Protein AF-A0A535V8H4-F1 (afdb_monomer)

Radius of gyration: 12.46 Å; Cα contacts (8 Å, |Δi|>4): 77; chains: 1; bounding box: 28×20×34 Å

Foldseek 3Di:
DDPVCVPQQLSVLCLLQVPQPLVDNVLSVLSSQQSSLCSVCVPDDLCVSLVDPVSSVVVVVSCVDPSPDPCSRCVSVD

Mean predicted aligned error: 3.36 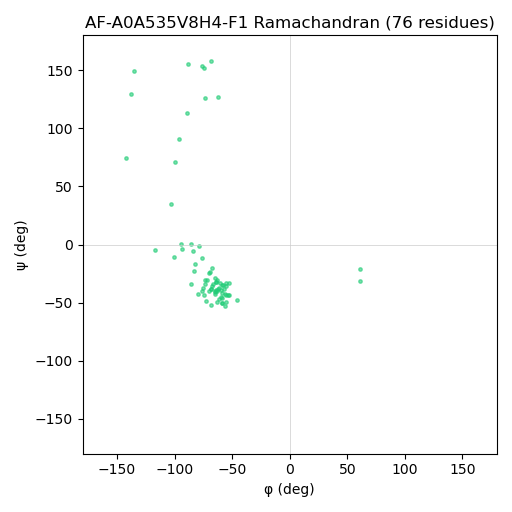Å

pLDDT: mean 91.8, std 5.62, range [67.25, 96.56]

Sequence (78 aa):
MNTQDVLDPKSWAERTCGSVQLHARRRTRRAVKAATHLAENPLGSLPAQMHTWKETKAWYRWLDEPDITFAALMQPHL

Solvent-accessible surface area (backbone atoms only — not comparable to full-atom values): 4365 Å² total; per-residue (Å²): 133,59,72,71,41,67,73,36,35,58,56,32,14,42,72,60,30,56,75,30,73,53,96,41,74,71,51,20,54,49,49,20,54,47,42,19,32,41,58,73,37,73,88,49,52,68,59,66,40,42,74,37,72,70,44,31,52,54,48,54,56,50,63,67,33,86,76,53,37,71,68,47,63,44,59,68,74,111

Secondary structure (DSSP, 8-state):
--HHHHHSHHHHHHHHHTT---SSHHHHHHHHHHHHHHHH-TTS-HHHHT-SHHHHHHHHHHHT-TT--HHHHHGGG-

Structure (mmCIF, N/CA/C/O backbone):
data_AF-A0A535V8H4-F1
#
_entry.id   AF-A0A535V8H4-F1
#
loop_
_atom_site.group_PDB
_atom_site.id
_atom_site.type_symbol
_atom_site.label_atom_id
_atom_site.label_alt_id
_atom_site.label_comp_id
_atom_site.label_asym_id
_atom_site.label_entity_id
_atom_site.label_seq_id
_atom_site.pdbx_PDB_ins_code
_atom_site.Cartn_x
_atom_site.Cartn_y
_atom_site.Cartn_z
_atom_site.occupancy
_atom_site.B_iso_or_equiv
_atom_site.auth_seq_id
_atom_site.auth_comp_id
_atom_site.auth_asym_id
_atom_site.auth_atom_id
_atom_site.pdbx_PDB_model_num
ATOM 1 N N . MET A 1 1 ? -12.904 -7.570 -16.499 1.00 69.94 1 MET A N 1
ATOM 2 C CA . MET A 1 1 ? -11.683 -6.739 -16.551 1.00 69.94 1 MET A CA 1
ATOM 3 C C . MET A 1 1 ? -10.991 -7.034 -17.870 1.00 69.94 1 MET A C 1
ATOM 5 O O . MET A 1 1 ? -10.849 -8.212 -18.176 1.00 69.94 1 MET A O 1
ATOM 9 N N . ASN A 1 2 ? -10.682 -6.027 -18.692 1.00 80.62 2 ASN A N 1
ATOM 10 C CA . ASN A 1 2 ? -9.991 -6.272 -19.962 1.00 80.62 2 ASN A CA 1
ATOM 11 C C . ASN A 1 2 ? -8.506 -6.558 -19.683 1.00 80.62 2 ASN A C 1
ATOM 13 O O . ASN A 1 2 ? -7.971 -6.085 -18.687 1.00 80.62 2 ASN A O 1
ATOM 17 N N . THR A 1 3 ? -7.814 -7.305 -20.538 1.00 79.06 3 THR A N 1
ATOM 18 C CA . THR A 1 3 ? -6.414 -7.700 -20.308 1.00 79.06 3 THR A CA 1
ATOM 19 C C . THR A 1 3 ? -5.494 -6.494 -20.100 1.00 79.06 3 THR A C 1
ATOM 21 O O . THR A 1 3 ? -4.641 -6.515 -19.219 1.00 79.06 3 THR A O 1
ATOM 24 N N . GLN A 1 4 ? -5.714 -5.405 -20.841 1.00 76.12 4 GLN A N 1
ATOM 25 C CA . GLN A 1 4 ? -4.949 -4.158 -20.694 1.00 76.12 4 GLN A CA 1
ATOM 26 C C . GLN A 1 4 ? -5.075 -3.546 -19.291 1.00 76.12 4 GLN A C 1
ATOM 28 O O . GLN A 1 4 ? -4.113 -2.998 -18.766 1.00 76.12 4 GLN A O 1
ATOM 33 N N . ASP A 1 5 ? -6.234 -3.711 -18.655 1.00 78.94 5 ASP A N 1
ATOM 34 C CA . ASP A 1 5 ? -6.513 -3.193 -17.316 1.00 78.94 5 ASP A CA 1
ATOM 35 C C . ASP A 1 5 ? -5.731 -3.924 -16.224 1.00 78.94 5 ASP A C 1
ATOM 37 O O . ASP A 1 5 ? -5.552 -3.387 -15.135 1.00 78.94 5 ASP A O 1
ATOM 41 N N . VAL A 1 6 ? -5.343 -5.173 -16.496 1.00 84.75 6 VAL A N 1
ATOM 42 C CA . VAL A 1 6 ? -4.595 -6.043 -15.578 1.00 84.75 6 VAL A CA 1
ATOM 43 C C . VAL A 1 6 ? -3.098 -5.791 -15.707 1.00 84.75 6 VAL A C 1
ATOM 45 O O . VAL A 1 6 ? -2.373 -5.897 -14.725 1.00 84.75 6 VAL A O 1
ATOM 48 N N . LEU A 1 7 ? -2.637 -5.481 -16.921 1.00 90.75 7 LEU A N 1
ATOM 49 C CA . LEU A 1 7 ? -1.215 -5.341 -17.230 1.00 90.75 7 LEU A CA 1
ATOM 50 C C . LEU A 1 7 ? -0.645 -3.964 -16.870 1.00 90.75 7 LEU A C 1
ATOM 52 O O . LEU A 1 7 ? 0.562 -3.863 -16.678 1.00 90.75 7 LEU A O 1
ATOM 56 N N . ASP A 1 8 ? -1.479 -2.925 -16.769 1.00 95.00 8 ASP A N 1
ATOM 57 C CA . ASP A 1 8 ? -1.064 -1.617 -16.254 1.00 95.00 8 ASP A CA 1
ATOM 58 C C . ASP A 1 8 ? -1.252 -1.545 -14.721 1.00 95.00 8 ASP A C 1
ATOM 60 O O . ASP A 1 8 ? -2.397 -1.538 -14.251 1.00 95.00 8 ASP A O 1
ATOM 64 N N . PRO A 1 9 ? -0.169 -1.448 -13.919 1.00 95.56 9 PRO A N 1
ATOM 65 C CA . PRO A 1 9 ? -0.238 -1.446 -12.454 1.00 95.56 9 PRO A CA 1
ATOM 66 C C . PRO A 1 9 ? -1.158 -0.370 -11.877 1.00 95.56 9 PRO A C 1
ATOM 68 O O . PRO A 1 9 ? -1.833 -0.588 -10.867 1.00 95.56 9 PRO A O 1
ATOM 71 N N . LYS A 1 10 ? -1.206 0.803 -12.517 1.00 95.81 1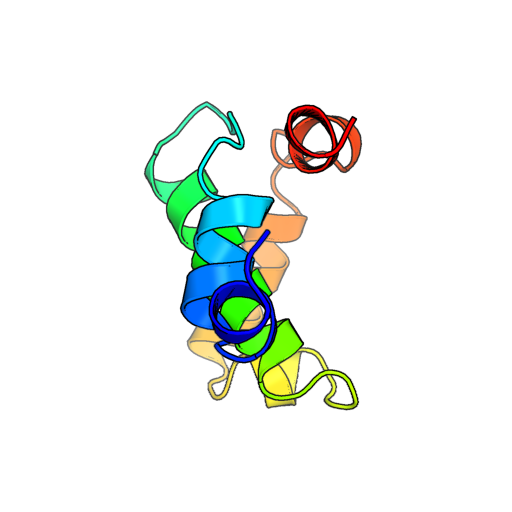0 LYS A N 1
ATOM 72 C CA . LYS A 1 10 ? -2.051 1.908 -12.071 1.00 95.81 10 LYS A CA 1
ATOM 73 C C . LYS A 1 10 ? -3.525 1.626 -12.352 1.00 95.81 10 LYS A C 1
ATOM 75 O O . LYS A 1 10 ? -4.343 1.748 -11.443 1.00 95.81 10 LYS A O 1
ATOM 80 N N . SER A 1 11 ? -3.859 1.207 -13.569 1.00 94.81 11 SER A N 1
ATOM 81 C CA . SER A 1 11 ? -5.223 0.834 -13.958 1.00 94.81 11 SER A CA 1
ATOM 82 C C . SER A 1 11 ? -5.766 -0.322 -13.122 1.00 94.81 11 SER A C 1
ATOM 84 O O . SER A 1 11 ? -6.937 -0.300 -12.729 1.00 94.81 11 SER A O 1
ATOM 86 N N . TRP A 1 12 ? -4.925 -1.314 -12.816 1.00 95.06 12 TRP A N 1
ATOM 87 C CA . TRP A 1 12 ? -5.277 -2.407 -11.914 1.00 95.06 12 TRP A CA 1
ATOM 88 C C . TRP A 1 12 ? -5.562 -1.882 -10.503 1.00 95.06 12 TRP A C 1
ATOM 90 O O . TRP A 1 12 ? -6.618 -2.173 -9.939 1.00 95.06 12 TRP A O 1
ATOM 100 N N . ALA A 1 13 ? -4.667 -1.058 -9.952 1.00 95.75 13 ALA A N 1
ATOM 101 C CA . ALA A 1 13 ? -4.799 -0.501 -8.609 1.00 95.75 13 ALA A CA 1
ATOM 102 C C . ALA A 1 13 ? -6.024 0.413 -8.450 1.00 95.75 13 ALA A C 1
ATOM 104 O O . ALA A 1 13 ? -6.706 0.361 -7.428 1.00 95.75 13 ALA A O 1
ATOM 105 N N . GLU A 1 14 ? -6.331 1.243 -9.450 1.00 94.81 14 GLU A N 1
ATOM 106 C CA . GLU A 1 14 ? -7.503 2.125 -9.436 1.00 94.81 14 GLU A CA 1
ATOM 107 C C . GLU A 1 14 ? -8.808 1.329 -9.438 1.00 94.81 14 GLU A C 1
ATOM 109 O O . GLU A 1 14 ? -9.715 1.637 -8.668 1.00 94.81 14 GLU A O 1
ATOM 114 N N . ARG A 1 15 ? -8.903 0.270 -10.245 1.00 92.38 15 ARG A N 1
ATOM 115 C CA . ARG A 1 15 ? -10.094 -0.592 -10.270 1.00 92.38 15 ARG A CA 1
ATOM 116 C C . ARG A 1 15 ? -10.261 -1.402 -8.994 1.00 92.38 15 ARG A C 1
ATOM 118 O O . ARG A 1 15 ? -11.379 -1.585 -8.532 1.00 92.38 15 ARG A O 1
ATOM 125 N N . THR A 1 16 ? -9.147 -1.869 -8.450 1.00 92.31 16 THR A N 1
ATOM 126 C CA . THR A 1 16 ? -9.114 -2.777 -7.305 1.00 92.31 16 THR A CA 1
ATOM 127 C C . THR A 1 16 ? -9.323 -2.029 -5.986 1.00 92.31 16 THR A C 1
ATOM 129 O O . THR A 1 16 ? -10.091 -2.466 -5.139 1.00 92.31 16 THR A O 1
ATOM 132 N N . CYS A 1 17 ? -8.686 -0.866 -5.816 1.00 93.75 17 CYS A N 1
ATOM 133 C CA . CYS A 1 17 ? -8.673 -0.129 -4.550 1.00 93.75 17 CYS A CA 1
ATOM 134 C C . CYS A 1 17 ? -9.341 1.259 -4.619 1.00 93.75 17 CYS A C 1
ATOM 136 O O . CYS A 1 17 ? -9.446 1.945 -3.599 1.00 93.75 17 CYS A O 1
ATOM 138 N N . GLY A 1 18 ? -9.778 1.723 -5.794 1.00 92.94 18 GLY A N 1
ATOM 139 C CA . GLY A 1 18 ? -10.302 3.084 -5.975 1.00 92.94 18 GLY A CA 1
ATOM 140 C C . GLY A 1 18 ? -11.646 3.343 -5.29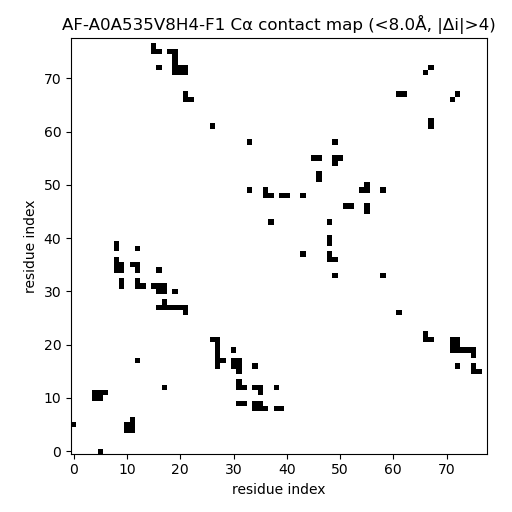6 1.00 92.94 18 GLY A C 1
ATOM 141 O O . GLY A 1 18 ? -11.952 4.489 -4.964 1.00 92.94 18 GLY A O 1
ATOM 142 N N . SER A 1 19 ? -12.423 2.291 -5.040 1.00 92.38 19 SER A N 1
ATOM 143 C CA . SER A 1 19 ? -13.715 2.342 -4.346 1.00 92.38 19 SER A CA 1
ATOM 144 C C . SER A 1 19 ? -13.618 2.068 -2.840 1.00 92.38 19 SER A C 1
ATOM 146 O O . SER A 1 19 ? -14.641 2.119 -2.156 1.00 92.38 19 SER A O 1
ATOM 148 N N . VAL A 1 20 ? -12.416 1.827 -2.292 1.00 92.62 20 VAL A N 1
ATOM 149 C CA . VAL A 1 20 ? -12.239 1.570 -0.854 1.00 92.62 20 VAL A CA 1
ATOM 150 C C . VAL A 1 20 ? -12.680 2.794 -0.043 1.00 92.62 20 VAL A C 1
ATOM 152 O O . VAL A 1 20 ? -12.191 3.916 -0.232 1.00 92.62 20 VAL A O 1
ATOM 155 N N . GLN A 1 21 ? -13.564 2.568 0.925 1.00 89.38 21 GLN A N 1
ATOM 156 C CA . GLN A 1 21 ? -14.084 3.599 1.818 1.00 89.38 21 GLN A CA 1
ATOM 157 C C . GLN A 1 21 ? -13.300 3.634 3.137 1.00 89.38 21 GLN A C 1
ATOM 159 O O . GLN A 1 21 ? -13.653 2.970 4.101 1.00 89.38 21 GLN A O 1
ATOM 164 N N . LEU A 1 22 ? -12.237 4.444 3.197 1.00 90.00 22 LEU A N 1
ATOM 165 C CA . LEU A 1 22 ? -11.379 4.588 4.392 1.00 90.00 22 LEU A CA 1
ATOM 166 C C . LEU A 1 22 ? -11.654 5.875 5.183 1.00 90.00 22 LEU A C 1
ATOM 168 O O . LEU A 1 22 ? -10.720 6.511 5.679 1.00 90.00 22 LEU A O 1
ATOM 172 N N . HIS A 1 23 ? -12.914 6.318 5.229 1.00 86.00 23 HIS A N 1
ATOM 173 C CA . HIS A 1 23 ? -13.395 7.557 5.877 1.00 86.00 23 HIS A CA 1
ATOM 174 C C . HIS A 1 23 ? -12.821 8.886 5.337 1.00 86.00 23 HIS A C 1
ATOM 176 O O . HIS A 1 23 ? -13.442 9.936 5.479 1.00 86.00 23 HIS A O 1
ATOM 182 N N . ALA A 1 24 ? -11.668 8.875 4.662 1.00 88.12 24 ALA A N 1
ATOM 183 C CA . ALA A 1 24 ? -11.027 10.050 4.091 1.00 88.12 24 ALA A CA 1
ATOM 184 C C . ALA A 1 24 ? -10.474 9.755 2.691 1.00 88.12 24 ALA A C 1
ATOM 186 O O . ALA A 1 24 ? -9.658 8.852 2.510 1.00 88.12 24 ALA A O 1
ATOM 187 N N . ARG A 1 25 ? -10.801 10.610 1.709 1.00 88.19 25 ARG A N 1
ATOM 188 C CA . ARG A 1 25 ? -10.333 10.478 0.309 1.00 88.19 25 ARG A CA 1
ATOM 189 C C . ARG A 1 25 ? -8.812 10.335 0.182 1.00 88.19 25 ARG A C 1
ATOM 191 O O . ARG A 1 25 ? -8.322 9.651 -0.712 1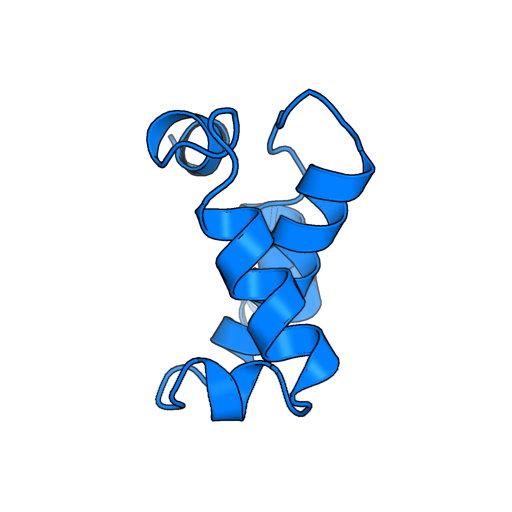.00 88.19 25 ARG A O 1
ATOM 198 N N . ARG A 1 26 ? -8.047 10.970 1.079 1.00 90.62 26 ARG A N 1
ATOM 199 C CA . ARG A 1 26 ? -6.576 10.865 1.111 1.00 90.62 26 ARG A CA 1
ATOM 200 C C . ARG A 1 26 ? -6.083 9.450 1.427 1.00 90.62 26 ARG A C 1
ATOM 202 O O . ARG A 1 26 ? -5.026 9.069 0.937 1.00 90.62 26 ARG A O 1
ATOM 209 N N . ARG A 1 27 ? -6.828 8.692 2.239 1.00 91.44 27 ARG A N 1
ATOM 210 C CA . ARG A 1 27 ? -6.485 7.315 2.610 1.00 91.44 27 ARG A CA 1
ATOM 211 C C . ARG A 1 27 ? -6.766 6.380 1.434 1.00 91.44 27 ARG A C 1
ATOM 213 O O . ARG A 1 27 ? -5.875 5.623 1.076 1.00 91.44 27 ARG A O 1
ATOM 220 N N . THR A 1 28 ? -7.899 6.543 0.748 1.00 92.88 28 THR A N 1
ATOM 221 C CA . THR A 1 28 ? -8.210 5.808 -0.495 1.00 92.88 28 THR A CA 1
ATOM 222 C C . THR A 1 28 ? -7.163 6.054 -1.584 1.00 92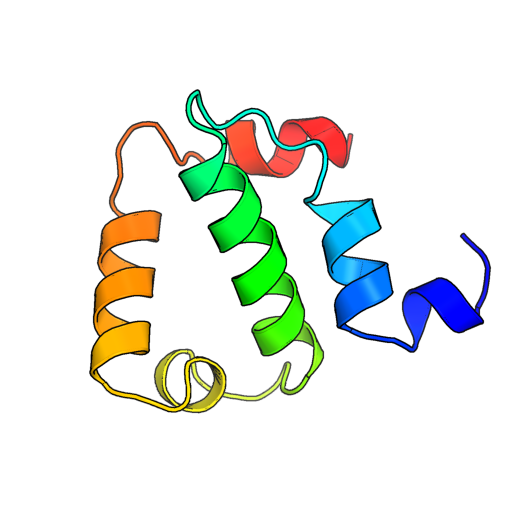.88 28 THR A C 1
ATOM 224 O O . THR A 1 28 ? -6.629 5.113 -2.158 1.00 92.88 28 THR A O 1
ATOM 227 N N . ARG A 1 29 ? -6.765 7.315 -1.818 1.00 94.00 29 ARG A N 1
ATOM 228 C CA . ARG A 1 29 ? -5.686 7.631 -2.778 1.00 94.00 29 ARG A CA 1
ATOM 229 C C . ARG A 1 29 ? -4.361 6.954 -2.425 1.00 94.00 29 ARG A C 1
ATOM 231 O O . ARG A 1 29 ? -3.608 6.582 -3.319 1.00 94.00 29 ARG A O 1
ATOM 238 N N . ARG A 1 30 ? -4.062 6.813 -1.131 1.00 94.00 30 ARG A N 1
ATOM 239 C CA . ARG A 1 30 ? -2.846 6.139 -0.667 1.00 94.00 30 ARG A CA 1
ATOM 240 C C . ARG A 1 30 ? -2.931 4.618 -0.837 1.00 94.00 30 ARG A C 1
ATOM 242 O O . ARG A 1 30 ? -1.914 4.039 -1.198 1.00 94.00 30 ARG A O 1
ATOM 249 N N . ALA A 1 31 ? -4.113 4.014 -0.679 1.00 94.56 31 ALA A N 1
ATOM 250 C CA . ALA A 1 31 ? -4.344 2.605 -1.010 1.00 94.56 31 ALA A CA 1
ATOM 251 C C . ALA A 1 31 ? -4.049 2.329 -2.492 1.00 94.56 31 ALA A C 1
ATOM 253 O O . ALA A 1 31 ? -3.246 1.455 -2.800 1.00 94.56 31 ALA A O 1
ATOM 254 N N . VAL A 1 32 ? -4.609 3.142 -3.397 1.00 95.62 32 VAL A N 1
ATOM 255 C CA . VAL A 1 32 ? -4.349 3.032 -4.844 1.00 95.62 32 VAL A CA 1
ATOM 256 C C . VAL A 1 32 ? -2.859 3.187 -5.148 1.00 95.62 32 VAL A C 1
ATOM 258 O O . VAL A 1 32 ? -2.280 2.323 -5.795 1.00 95.62 32 VAL A O 1
ATOM 261 N N . LYS A 1 33 ? -2.210 4.242 -4.633 1.00 95.19 33 LYS A N 1
ATOM 262 C CA . LYS A 1 33 ? -0.777 4.484 -4.875 1.00 95.19 33 LYS A CA 1
ATOM 263 C C . LYS A 1 33 ? 0.085 3.285 -4.476 1.00 95.19 33 LYS A C 1
ATOM 265 O O . LYS A 1 33 ? 1.014 2.920 -5.186 1.00 95.19 33 LYS A O 1
ATOM 270 N N . ALA A 1 34 ? -0.206 2.686 -3.331 1.00 93.12 34 ALA A N 1
ATOM 271 C CA . ALA A 1 34 ? 0.582 1.567 -2.862 1.00 93.12 34 ALA A CA 1
ATOM 272 C C . ALA A 1 34 ? 0.290 0.272 -3.602 1.00 93.12 34 ALA A C 1
ATOM 274 O O . ALA A 1 34 ? 1.231 -0.450 -3.896 1.00 93.12 34 ALA A O 1
ATOM 275 N N . ALA A 1 35 ? -0.966 0.008 -3.962 1.00 94.81 35 ALA A N 1
ATOM 276 C CA . ALA A 1 35 ? -1.290 -1.088 -4.865 1.00 94.81 35 ALA A CA 1
ATOM 277 C C . ALA A 1 35 ? -0.514 -0.945 -6.188 1.00 94.81 35 ALA A C 1
ATOM 279 O O . ALA A 1 35 ? 0.097 -1.912 -6.628 1.00 94.81 35 ALA A O 1
ATOM 280 N N . THR A 1 36 ? -0.417 0.263 -6.757 1.00 96.56 36 THR A N 1
ATOM 281 C CA . THR A 1 36 ? 0.417 0.517 -7.944 1.00 96.56 36 THR A CA 1
ATOM 282 C C . THR A 1 36 ? 1.877 0.121 -7.708 1.00 96.56 36 THR A C 1
ATOM 284 O O . THR A 1 36 ? 2.401 -0.699 -8.451 1.00 96.56 36 THR A O 1
ATOM 287 N N . HIS A 1 37 ? 2.512 0.615 -6.640 1.00 95.56 37 HIS A N 1
ATOM 288 C CA . HIS A 1 37 ? 3.912 0.284 -6.335 1.00 95.56 37 HIS A CA 1
ATOM 289 C C . HIS A 1 37 ? 4.138 -1.219 -6.070 1.00 95.56 37 HIS A C 1
ATOM 291 O O . HIS A 1 37 ? 5.159 -1.786 -6.458 1.00 95.56 37 HIS A O 1
ATOM 297 N N . LEU A 1 38 ? 3.190 -1.874 -5.390 1.00 94.94 38 LEU A N 1
ATOM 298 C CA . LEU A 1 38 ? 3.229 -3.313 -5.120 1.00 94.94 38 LEU A CA 1
ATOM 299 C C . LEU A 1 38 ? 3.138 -4.116 -6.424 1.00 94.94 38 LEU A C 1
ATOM 301 O O . LEU A 1 38 ? 3.859 -5.094 -6.584 1.00 94.94 38 LEU A O 1
ATOM 305 N N . ALA A 1 39 ? 2.291 -3.689 -7.362 1.00 9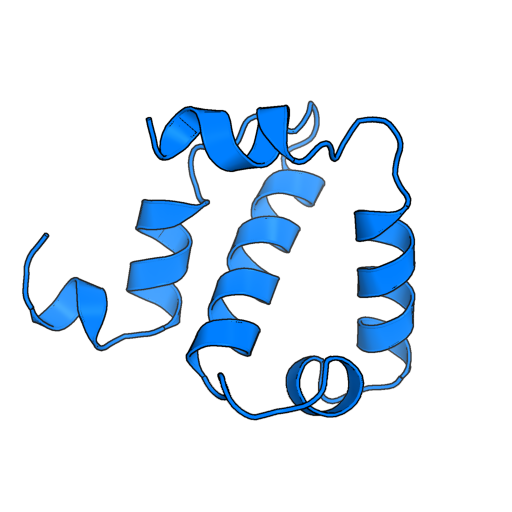5.50 39 ALA A N 1
ATOM 306 C CA . ALA A 1 39 ? 2.143 -4.333 -8.664 1.00 95.50 39 ALA A CA 1
ATOM 307 C C . ALA A 1 39 ? 3.327 -4.066 -9.611 1.00 95.50 39 ALA A C 1
ATOM 309 O O . ALA A 1 39 ? 3.663 -4.935 -10.410 1.00 95.50 39 ALA A O 1
ATOM 310 N N . GLU A 1 40 ? 3.992 -2.911 -9.509 1.00 95.56 40 GLU A N 1
ATOM 311 C CA . GLU A 1 40 ? 5.205 -2.597 -10.283 1.00 95.56 40 GLU A CA 1
ATOM 312 C C . GLU A 1 40 ? 6.401 -3.479 -9.894 1.00 95.56 40 GLU A C 1
ATOM 314 O O . GLU A 1 40 ? 7.219 -3.828 -10.744 1.00 95.56 40 GLU A O 1
ATOM 319 N N . ASN A 1 41 ? 6.514 -3.854 -8.615 1.00 95.31 41 ASN A N 1
ATOM 320 C CA . ASN A 1 41 ? 7.590 -4.712 -8.119 1.00 95.31 41 ASN A CA 1
ATOM 321 C C . ASN A 1 41 ? 7.083 -5.698 -7.049 1.00 95.31 41 ASN A C 1
ATOM 323 O O . ASN A 1 41 ? 7.381 -5.526 -5.861 1.00 95.31 41 ASN A O 1
ATOM 327 N N . PRO A 1 42 ? 6.348 -6.755 -7.437 1.00 94.50 42 PRO A N 1
ATOM 328 C CA . PRO A 1 42 ? 5.691 -7.661 -6.492 1.00 94.50 42 PRO A CA 1
ATOM 329 C C . PRO A 1 42 ? 6.667 -8.501 -5.660 1.00 94.50 42 PRO A C 1
ATOM 331 O O . PRO A 1 42 ? 6.303 -8.981 -4.591 1.00 94.50 42 PRO A O 1
ATOM 334 N N . LEU A 1 43 ? 7.911 -8.659 -6.123 1.00 96.38 43 LEU A N 1
ATOM 335 C CA . LEU A 1 43 ? 8.970 -9.392 -5.417 1.00 96.38 43 LEU A CA 1
ATOM 336 C C . LEU A 1 43 ? 9.849 -8.479 -4.544 1.00 96.38 43 LEU A C 1
ATOM 338 O O . LEU A 1 43 ? 10.753 -8.955 -3.858 1.00 96.38 43 LEU A O 1
ATOM 342 N N . GLY A 1 44 ? 9.611 -7.166 -4.581 1.00 95.00 44 GLY A N 1
ATOM 343 C CA . GLY A 1 44 ? 10.345 -6.188 -3.793 1.00 95.00 44 GLY A CA 1
ATOM 344 C C . GLY A 1 44 ? 9.953 -6.206 -2.317 1.00 95.00 44 GLY A C 1
ATOM 345 O O . GLY A 1 44 ? 8.821 -6.500 -1.946 1.00 95.00 44 GLY A O 1
ATOM 346 N N . SER A 1 45 ? 10.888 -5.817 -1.452 1.00 95.31 45 SER A N 1
ATOM 347 C CA . SER A 1 45 ? 10.547 -5.462 -0.073 1.00 95.31 45 SER A CA 1
ATOM 348 C C . SER A 1 45 ? 9.736 -4.159 -0.038 1.00 95.31 45 SER A C 1
ATOM 350 O O . SER A 1 45 ? 9.865 -3.325 -0.937 1.00 95.31 45 SER A O 1
ATOM 352 N N . LEU A 1 46 ? 8.967 -3.920 1.033 1.00 92.06 46 LEU A N 1
ATOM 353 C CA . LEU A 1 46 ? 8.218 -2.662 1.193 1.00 92.06 46 LEU A CA 1
ATOM 354 C C . LEU A 1 46 ? 9.108 -1.410 1.032 1.00 92.06 46 LEU A C 1
ATOM 356 O O . LEU A 1 46 ? 8.707 -0.489 0.322 1.00 92.06 46 LEU A O 1
ATOM 360 N N . PRO A 1 47 ? 10.332 -1.338 1.600 1.00 94.88 47 PRO A N 1
ATOM 361 C CA . PRO A 1 47 ? 11.224 -0.212 1.336 1.00 94.88 47 PRO A CA 1
ATOM 362 C C . PRO A 1 47 ? 11.628 -0.064 -0.137 1.00 94.88 47 PRO A C 1
ATOM 364 O O . PRO A 1 47 ? 11.714 1.065 -0.617 1.00 94.88 47 PRO A O 1
ATOM 367 N N . ALA A 1 48 ? 11.851 -1.172 -0.852 1.00 95.69 48 ALA A N 1
ATOM 368 C CA . ALA A 1 48 ? 12.183 -1.142 -2.275 1.00 95.69 48 ALA A CA 1
ATOM 369 C C . ALA A 1 48 ? 10.994 -0.662 -3.127 1.00 95.69 48 ALA A C 1
ATOM 371 O O . ALA A 1 48 ? 11.182 0.120 -4.055 1.00 95.69 48 ALA A O 1
ATOM 372 N N . GLN A 1 49 ? 9.775 -1.070 -2.769 1.00 95.88 49 GLN A N 1
ATOM 373 C CA . GLN A 1 49 ? 8.530 -0.670 -3.436 1.00 95.88 49 GLN A CA 1
ATOM 374 C C . GLN A 1 49 ? 8.148 0.792 -3.154 1.00 95.88 49 GLN A C 1
ATOM 376 O O . GLN A 1 49 ? 7.538 1.449 -3.984 1.00 95.88 49 GLN A O 1
ATOM 381 N N . MET A 1 50 ? 8.488 1.346 -1.986 1.00 94.56 50 MET A N 1
ATOM 382 C CA . MET A 1 50 ? 8.152 2.739 -1.653 1.00 94.56 50 MET A CA 1
ATOM 383 C C . MET A 1 50 ? 9.163 3.768 -2.189 1.00 94.56 50 MET A C 1
ATOM 385 O O . MET A 1 50 ? 8.917 4.971 -2.080 1.00 94.56 50 MET A O 1
ATOM 389 N N . HIS A 1 51 ? 10.275 3.316 -2.781 1.00 91.75 51 HIS A N 1
ATOM 390 C CA . HIS A 1 51 ? 11.361 4.086 -3.416 1.00 91.75 51 HIS A CA 1
ATOM 391 C C . HIS A 1 51 ? 12.144 5.062 -2.523 1.00 91.75 51 HIS A C 1
ATOM 393 O O . HIS A 1 51 ? 13.327 5.297 -2.756 1.00 91.75 51 HIS A O 1
ATOM 399 N N . THR A 1 52 ? 11.521 5.661 -1.507 1.00 94.94 52 THR A N 1
ATOM 400 C CA . THR A 1 52 ? 12.151 6.647 -0.624 1.00 94.94 52 THR A CA 1
ATOM 401 C C . THR A 1 52 ? 11.820 6.366 0.830 1.00 94.94 52 THR A C 1
ATOM 403 O O . THR A 1 52 ? 10.713 5.954 1.166 1.00 94.94 52 THR A O 1
ATOM 406 N N . TRP A 1 53 ? 12.740 6.711 1.732 1.00 95.31 53 TRP A N 1
ATOM 407 C CA . TRP A 1 53 ? 12.517 6.557 3.172 1.00 95.31 53 TRP A CA 1
ATOM 408 C C . TRP A 1 53 ? 11.292 7.323 3.692 1.00 95.31 53 TRP A C 1
ATOM 410 O O . TRP A 1 53 ? 10.595 6.875 4.607 1.00 95.31 53 TRP A O 1
ATOM 420 N N . LYS A 1 54 ? 11.014 8.496 3.107 1.00 95.25 54 LYS A N 1
ATOM 421 C CA . LYS A 1 54 ? 9.834 9.301 3.438 1.00 95.25 54 LYS A CA 1
ATOM 422 C C . 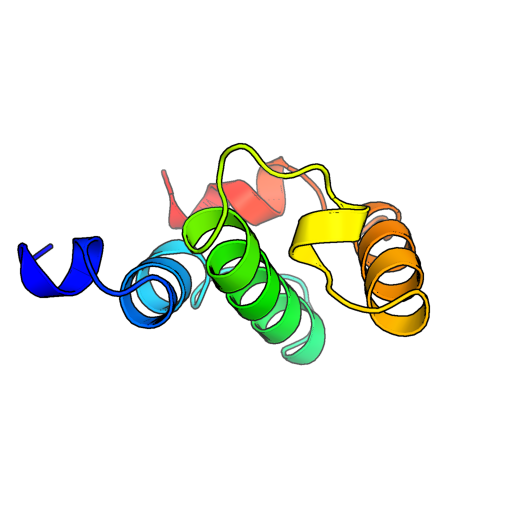LYS A 1 54 ? 8.549 8.531 3.132 1.00 95.25 54 LYS A C 1
ATOM 424 O O . LYS A 1 54 ? 7.663 8.489 3.984 1.00 95.25 54 LYS A O 1
ATOM 429 N N . GLU A 1 55 ? 8.467 7.918 1.955 1.00 93.88 55 GLU A N 1
ATOM 430 C CA . GLU A 1 55 ? 7.309 7.123 1.545 1.00 93.88 55 GLU A CA 1
ATOM 431 C C . GLU A 1 55 ? 7.216 5.815 2.335 1.00 93.88 55 GLU A C 1
ATOM 433 O O . GLU A 1 55 ? 6.129 5.498 2.806 1.00 93.88 55 GLU A O 1
ATOM 438 N N . THR A 1 56 ? 8.333 5.131 2.611 1.00 95.75 56 THR A N 1
ATOM 439 C CA . THR A 1 56 ? 8.356 3.926 3.459 1.00 95.75 56 THR A CA 1
ATOM 440 C C . THR A 1 56 ? 7.748 4.195 4.834 1.00 95.75 56 THR A C 1
ATOM 442 O O . THR A 1 56 ? 6.845 3.485 5.270 1.00 95.75 56 THR A O 1
ATOM 445 N N . LYS A 1 57 ? 8.172 5.267 5.516 1.00 96.06 57 LYS A N 1
ATOM 446 C CA . LYS A 1 57 ? 7.590 5.642 6.816 1.00 96.06 57 LYS A CA 1
ATOM 447 C C . LYS A 1 57 ? 6.124 6.047 6.708 1.00 96.06 57 LYS A C 1
ATOM 449 O O . LYS A 1 57 ? 5.334 5.721 7.589 1.00 96.06 57 LYS A O 1
ATOM 454 N N . ALA A 1 58 ? 5.760 6.790 5.663 1.00 93.81 58 ALA A N 1
ATOM 455 C CA . ALA A 1 58 ? 4.374 7.189 5.444 1.00 93.81 58 ALA A CA 1
ATOM 456 C C . ALA A 1 58 ? 3.467 5.977 5.187 1.00 93.81 58 ALA A C 1
ATOM 458 O O . ALA A 1 58 ? 2.306 6.005 5.584 1.00 93.81 58 ALA A O 1
ATOM 459 N N . TRP A 1 59 ? 4.000 4.930 4.556 1.00 93.44 59 TRP A N 1
ATOM 460 C CA . TRP A 1 59 ? 3.312 3.668 4.327 1.00 93.44 59 TRP A CA 1
ATOM 461 C C . TRP A 1 59 ? 3.078 2.905 5.628 1.00 93.44 59 TRP A C 1
ATOM 463 O O . TRP A 1 59 ? 1.933 2.607 5.946 1.00 93.44 59 TRP A O 1
ATOM 473 N N . TYR A 1 60 ? 4.117 2.696 6.442 1.00 95.00 60 TYR A N 1
ATOM 474 C CA . TYR A 1 60 ? 3.951 2.038 7.743 1.00 95.00 60 TYR A CA 1
ATOM 475 C C . TYR A 1 60 ? 2.975 2.780 8.662 1.00 95.00 60 TYR A C 1
ATOM 477 O O . TYR A 1 60 ? 2.110 2.151 9.252 1.00 95.00 60 TYR A O 1
ATOM 485 N N . ARG A 1 61 ? 3.034 4.118 8.722 1.00 94.94 61 ARG A N 1
ATOM 486 C CA . ARG A 1 61 ? 2.062 4.921 9.493 1.00 94.94 61 ARG A CA 1
ATOM 487 C C . ARG A 1 61 ? 0.632 4.802 8.983 1.00 94.94 61 ARG A C 1
ATOM 489 O O . ARG A 1 61 ? -0.302 5.001 9.742 1.00 94.94 61 ARG A O 1
ATOM 496 N N . TRP A 1 62 ? 0.466 4.578 7.685 1.00 94.19 62 TRP A N 1
ATOM 497 C CA . TRP A 1 62 ? -0.848 4.384 7.095 1.00 94.19 62 TRP A CA 1
ATOM 498 C C . TRP A 1 62 ? -1.381 2.983 7.403 1.00 94.19 62 TRP A C 1
ATOM 500 O O . TRP A 1 62 ? -2.544 2.860 7.748 1.00 94.19 62 TRP A O 1
ATOM 510 N N . LEU A 1 63 ? -0.535 1.951 7.355 1.00 92.44 63 LEU A N 1
ATOM 511 C CA . LEU A 1 63 ? -0.913 0.596 7.775 1.00 92.44 63 LEU A CA 1
ATOM 512 C C . LEU A 1 63 ? -1.231 0.496 9.277 1.00 92.44 63 LEU A C 1
ATOM 514 O O . LEU A 1 63 ? -2.024 -0.348 9.666 1.00 92.44 63 LEU A O 1
ATOM 518 N N . ASP A 1 64 ? -0.620 1.352 10.098 1.00 95.00 64 ASP A N 1
ATOM 519 C CA . ASP A 1 64 ? -0.832 1.428 11.5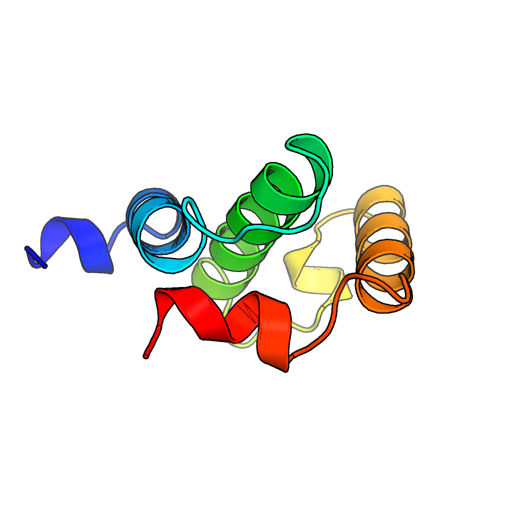52 1.00 95.00 64 ASP A CA 1
ATOM 520 C C . ASP A 1 64 ? -2.030 2.318 11.951 1.00 95.00 64 ASP A C 1
ATOM 522 O O . ASP A 1 64 ? -2.326 2.507 13.127 1.00 95.00 64 ASP A O 1
ATOM 526 N N . GLU A 1 65 ? -2.736 2.908 10.981 1.00 94.69 65 GLU A N 1
ATOM 527 C CA . GLU A 1 65 ? -3.924 3.715 11.259 1.00 94.69 65 GLU A CA 1
ATOM 528 C C . GLU A 1 65 ? -5.109 2.805 11.652 1.00 94.69 65 GLU A C 1
ATOM 530 O O . GLU A 1 65 ? -5.490 1.951 10.850 1.00 94.69 65 GLU A O 1
ATOM 535 N N . PRO A 1 66 ? -5.772 3.024 12.807 1.00 92.25 66 PRO A N 1
ATOM 536 C CA . PRO A 1 66 ? -6.850 2.153 13.297 1.00 92.25 66 PRO A CA 1
ATOM 537 C C . PRO A 1 66 ? -8.016 1.946 12.322 1.00 92.25 66 PRO A C 1
ATOM 539 O O . PRO A 1 66 ? -8.610 0.871 12.273 1.00 92.25 66 PRO A O 1
ATOM 542 N N . ASP A 1 67 ? -8.329 2.963 11.518 1.00 89.44 67 ASP A N 1
ATOM 543 C CA . ASP A 1 67 ? -9.408 2.910 10.525 1.00 89.44 67 ASP A CA 1
ATOM 544 C C . ASP A 1 67 ? -9.032 2.107 9.264 1.00 89.44 67 ASP A C 1
ATOM 546 O O . ASP A 1 67 ? -9.880 1.831 8.413 1.00 89.44 67 ASP A O 1
ATOM 550 N N . ILE A 1 68 ? -7.753 1.768 9.089 1.00 92.50 68 ILE A N 1
ATOM 551 C CA . ILE A 1 68 ? -7.225 1.087 7.902 1.00 92.50 68 ILE A CA 1
ATOM 552 C C . ILE A 1 68 ? -7.076 -0.388 8.227 1.00 92.50 68 ILE A C 1
ATOM 554 O O . ILE A 1 68 ? -5.993 -0.939 8.391 1.00 92.50 68 ILE A O 1
ATOM 558 N N . THR A 1 69 ? -8.229 -1.034 8.338 1.00 92.19 69 THR A N 1
A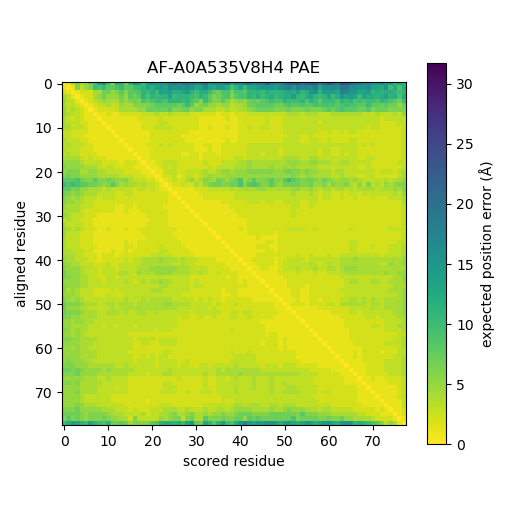TOM 559 C CA . THR A 1 69 ? -8.308 -2.460 8.635 1.00 92.19 69 THR A CA 1
ATOM 560 C C . THR A 1 69 ? -8.268 -3.287 7.356 1.00 92.19 69 THR A C 1
ATOM 562 O O . THR A 1 69 ? -8.702 -2.847 6.288 1.00 92.19 69 THR A O 1
ATOM 565 N N . PHE A 1 70 ? -7.821 -4.538 7.474 1.00 92.06 70 PHE A N 1
ATOM 566 C CA . PHE A 1 70 ? -7.932 -5.513 6.389 1.00 92.06 70 PHE A CA 1
ATOM 567 C C . PHE A 1 70 ? -9.378 -5.638 5.885 1.00 92.06 70 PHE A C 1
ATOM 569 O O . PHE A 1 70 ? -9.611 -5.620 4.681 1.00 92.06 70 PHE A O 1
ATOM 576 N N . ALA A 1 71 ? -10.357 -5.684 6.795 1.00 92.69 71 ALA A N 1
ATOM 577 C CA . ALA A 1 71 ? -11.769 -5.765 6.432 1.00 92.69 71 ALA A CA 1
ATOM 578 C C . ALA A 1 71 ? -12.213 -4.566 5.579 1.00 92.69 71 ALA A C 1
ATOM 580 O O . ALA A 1 71 ? -12.848 -4.762 4.547 1.00 92.69 71 ALA A O 1
ATOM 581 N N . ALA A 1 72 ? -11.834 -3.341 5.964 1.00 91.38 72 ALA A N 1
ATOM 582 C CA . ALA A 1 72 ? -12.155 -2.138 5.200 1.00 91.38 72 ALA A CA 1
ATOM 583 C C . ALA A 1 72 ? -11.496 -2.138 3.811 1.00 91.38 72 ALA A C 1
ATOM 585 O O . ALA A 1 72 ? -12.129 -1.738 2.836 1.00 91.38 72 ALA A O 1
ATOM 586 N N . LEU A 1 73 ? -10.250 -2.620 3.710 1.00 92.00 73 LEU A N 1
ATOM 587 C CA . LEU A 1 73 ? -9.539 -2.752 2.436 1.00 92.00 73 LEU A CA 1
ATOM 588 C C . LEU A 1 73 ? -10.159 -3.807 1.521 1.00 92.00 73 LEU A C 1
ATOM 590 O O . LEU A 1 73 ? -10.193 -3.589 0.319 1.00 92.00 73 LEU A O 1
ATOM 594 N N . MET A 1 74 ? -10.668 -4.908 2.076 1.00 93.06 74 MET A N 1
ATOM 595 C CA . MET A 1 74 ? -11.238 -6.015 1.304 1.00 93.06 74 MET A CA 1
ATOM 596 C C . MET A 1 74 ? -12.688 -5.800 0.867 1.00 93.06 74 MET A C 1
ATOM 598 O O . MET A 1 74 ? -13.129 -6.486 -0.048 1.00 93.06 74 MET A O 1
ATOM 602 N N . GLN A 1 75 ? -13.421 -4.854 1.464 1.00 90.06 75 GLN A N 1
ATOM 603 C CA . GLN A 1 75 ? -14.820 -4.569 1.111 1.00 90.06 75 GLN A CA 1
ATOM 604 C C . GLN A 1 75 ? -15.103 -4.472 -0.403 1.00 90.06 75 GLN A C 1
ATOM 606 O O . GLN A 1 75 ? -16.042 -5.120 -0.846 1.00 90.06 75 GLN A O 1
ATOM 611 N N . PRO A 1 76 ? -14.331 -3.732 -1.225 1.00 86.75 76 PRO A N 1
ATOM 612 C CA . PRO A 1 76 ? -14.606 -3.635 -2.662 1.00 86.75 76 PRO A CA 1
ATOM 613 C C . PRO A 1 76 ? -14.135 -4.838 -3.494 1.00 86.75 76 PRO A C 1
ATOM 615 O O . PRO A 1 76 ? -14.314 -4.828 -4.710 1.00 86.75 76 PRO A O 1
ATOM 618 N N . HIS A 1 77 ? -13.499 -5.835 -2.871 1.00 83.62 77 HIS A N 1
ATOM 619 C CA . HIS A 1 77 ? -12.980 -7.033 -3.537 1.00 83.62 77 HIS A CA 1
ATOM 620 C C . HIS A 1 77 ? -13.893 -8.261 -3.379 1.00 83.62 77 HIS A C 1
ATOM 622 O O . HIS A 1 77 ? -13.625 -9.285 -4.011 1.00 83.62 77 HIS A O 1
ATOM 628 N N . LEU A 1 78 ? -14.902 -8.175 -2.504 1.00 67.25 78 LEU A N 1
ATOM 629 C CA . LEU A 1 78 ? -15.925 -9.196 -2.252 1.00 67.25 78 LEU A CA 1
ATOM 630 C C . LEU A 1 78 ? -17.159 -8.936 -3.123 1.00 67.25 78 LEU A C 1
ATOM 632 O O . LEU A 1 78 ? -17.744 -9.935 -3.592 1.00 67.25 78 LEU A O 1
#

Nearest PDB structures (foldseek):
  1mus-assembly1_A-2  TM=9.209E-01  e=3.740E-02  Escherichia coli
  4dm0-assembly1_A-2  TM=9.190E-01  e=5.157E-02  Escherichia coli
  1mm8-assembly1_A-2  TM=9.171E-01  e=5.157E-02  Escherichia coli
  3ecp-assembly1_A-2  TM=9.174E-01  e=6.056E-02  Escherichia coli